Protein AF-A0A7H4N7T9-F1 (afdb_monomer_lite)

Secondary structure (DSSP, 8-state):
---SHHHHHHHHHHHHHHHHHHHHHT--EEEEEEEEETTEEEEEEEESS-HHHHHHHHHHHHHHSTTGGG-----EETTTEE--SGGGTPPPPBPTTT-SBHHHHTT----

pLDDT: mean 85.86, std 14.46, range [38.19, 98.25]

Sequence (111 aa):
MKDSIRYRNMMGVALQACDQMLWKHRWQTLDRQVLWLPTGPEALWCVDHAASEIKAFCTDLEHTHPLGRLWDIDVICPKNGLVGRQSMGENQRRCLLCDEPAHACGAQPPS

Structure (mmCIF, N/CA/C/O backbone):
data_AF-A0A7H4N7T9-F1
#
_entry.id   AF-A0A7H4N7T9-F1
#
loop_
_atom_site.group_PDB
_atom_site.id
_atom_site.type_symbol
_atom_site.label_atom_id
_atom_site.label_alt_id
_atom_site.label_comp_id
_atom_site.label_asym_id
_atom_site.label_entity_id
_atom_site.label_seq_id
_atom_site.pdbx_PDB_ins_code
_atom_site.Cartn_x
_atom_site.Cartn_y
_atom_site.Cartn_z
_atom_site.occupancy
_atom_site.B_iso_or_equiv
_atom_site.auth_seq_id
_atom_site.auth_comp_id
_atom_site.auth_asym_id
_atom_site.auth_atom_id
_atom_site.pdbx_PDB_model_num
ATOM 1 N N . MET A 1 1 ? 7.941 2.807 -20.501 1.00 55.69 1 MET A N 1
ATOM 2 C CA . MET A 1 1 ? 6.800 1.970 -20.068 1.00 55.69 1 MET A CA 1
ATOM 3 C C . MET A 1 1 ? 7.064 1.537 -18.629 1.00 55.69 1 MET A C 1
ATOM 5 O O . MET A 1 1 ? 8.174 1.091 -18.362 1.00 55.69 1 MET A O 1
ATOM 9 N N . LYS A 1 2 ? 6.121 1.750 -17.698 1.00 65.38 2 LYS A N 1
ATOM 10 C CA . LYS A 1 2 ? 6.290 1.443 -16.259 1.00 65.38 2 LYS A CA 1
ATOM 11 C C . LYS A 1 2 ? 5.975 -0.025 -15.912 1.00 65.38 2 LYS A C 1
ATOM 13 O O . LYS A 1 2 ? 5.899 -0.381 -14.746 1.00 65.38 2 LYS A O 1
ATOM 18 N N . ASP A 1 3 ? 5.859 -0.888 -16.917 1.00 71.19 3 ASP A N 1
ATOM 19 C CA . ASP A 1 3 ? 5.761 -2.341 -16.762 1.00 71.19 3 ASP A CA 1
ATOM 20 C C . ASP A 1 3 ? 7.109 -2.997 -17.102 1.00 71.19 3 ASP A C 1
ATOM 22 O O . ASP A 1 3 ? 7.319 -3.538 -18.183 1.00 71.19 3 ASP A O 1
ATOM 26 N N . SER A 1 4 ? 8.083 -2.864 -16.201 1.00 81.56 4 SER A N 1
ATOM 27 C CA . SER A 1 4 ? 9.370 -3.562 -16.307 1.00 81.56 4 SER A CA 1
ATOM 28 C C . SER A 1 4 ? 9.609 -4.419 -15.071 1.00 81.56 4 SER A C 1
ATOM 30 O O . SER A 1 4 ? 9.010 -4.185 -14.019 1.00 81.56 4 SER A O 1
ATOM 32 N N . ILE A 1 5 ? 10.540 -5.375 -15.161 1.00 86.38 5 ILE A N 1
ATOM 33 C CA . ILE A 1 5 ? 10.900 -6.246 -14.032 1.00 86.38 5 ILE A CA 1
ATOM 34 C C . ILE A 1 5 ? 11.285 -5.453 -12.773 1.00 86.38 5 ILE A C 1
ATOM 36 O O . ILE A 1 5 ? 11.013 -5.887 -11.660 1.00 86.38 5 ILE A O 1
ATOM 40 N N . ARG A 1 6 ? 11.842 -4.245 -12.939 1.00 88.81 6 ARG A N 1
ATOM 41 C CA . ARG A 1 6 ? 12.193 -3.355 -11.824 1.00 88.81 6 ARG A CA 1
ATOM 42 C C . ARG A 1 6 ? 10.955 -2.872 -11.066 1.00 88.81 6 ARG A C 1
ATOM 44 O O . ARG A 1 6 ? 10.946 -2.933 -9.842 1.00 88.81 6 ARG A O 1
ATOM 51 N N . TYR A 1 7 ? 9.910 -2.443 -11.778 1.00 88.75 7 TYR A N 1
ATOM 52 C CA . TYR A 1 7 ? 8.647 -2.023 -11.158 1.00 88.75 7 TYR A CA 1
ATOM 53 C C . TYR A 1 7 ? 7.913 -3.205 -10.529 1.00 88.75 7 TYR A C 1
ATOM 55 O O . TYR A 1 7 ? 7.368 -3.071 -9.437 1.00 88.75 7 TYR A O 1
ATOM 63 N N . ARG A 1 8 ? 7.959 -4.382 -11.166 1.00 91.25 8 ARG A N 1
ATOM 64 C CA . ARG A 1 8 ? 7.347 -5.594 -10.608 1.00 91.25 8 ARG A CA 1
ATOM 65 C C . ARG A 1 8 ? 8.021 -6.051 -9.318 1.00 91.25 8 ARG A C 1
ATOM 67 O O . ARG A 1 8 ? 7.328 -6.341 -8.350 1.00 91.25 8 ARG A O 1
ATOM 74 N N . ASN A 1 9 ? 9.352 -6.032 -9.273 1.00 94.00 9 ASN A N 1
ATOM 75 C CA . ASN A 1 9 ? 10.101 -6.350 -8.059 1.00 94.00 9 ASN A CA 1
ATOM 76 C C . ASN A 1 9 ? 9.849 -5.314 -6.956 1.00 94.00 9 ASN A C 1
ATOM 78 O O . ASN A 1 9 ? 9.612 -5.697 -5.815 1.00 94.00 9 ASN A O 1
ATOM 82 N N . MET A 1 10 ? 9.843 -4.017 -7.293 1.00 94.88 10 MET A N 1
ATOM 83 C CA . MET A 1 10 ? 9.508 -2.950 -6.341 1.00 94.88 10 MET A CA 1
ATOM 84 C C . MET A 1 10 ? 8.113 -3.158 -5.738 1.00 94.88 10 MET A C 1
ATOM 86 O O . MET A 1 10 ? 7.972 -3.091 -4.519 1.00 94.88 10 MET A O 1
ATOM 90 N N . MET A 1 11 ? 7.108 -3.451 -6.572 1.00 95.81 11 MET A N 1
ATOM 91 C CA . MET A 1 11 ? 5.760 -3.757 -6.097 1.00 95.81 11 MET A CA 1
ATOM 92 C C . MET A 1 11 ? 5.750 -5.007 -5.218 1.00 95.81 11 MET A C 1
ATOM 94 O O . MET A 1 11 ? 5.151 -4.982 -4.154 1.00 95.81 11 MET A O 1
ATOM 98 N N . GLY A 1 12 ? 6.445 -6.081 -5.604 1.00 97.19 12 GLY A N 1
ATOM 99 C CA . GLY A 1 12 ? 6.529 -7.294 -4.785 1.00 97.19 12 GLY A CA 1
ATOM 100 C C . GLY A 1 12 ? 7.016 -7.018 -3.358 1.00 97.19 12 GLY A C 1
ATOM 101 O O . GLY A 1 12 ? 6.432 -7.528 -2.403 1.00 97.19 12 GLY A O 1
ATOM 102 N N . VAL A 1 13 ? 8.022 -6.150 -3.205 1.00 97.81 13 VAL A N 1
ATOM 103 C CA . VAL A 1 13 ? 8.513 -5.733 -1.882 1.00 97.81 13 VAL A CA 1
ATOM 104 C C . VAL A 1 13 ? 7.484 -4.872 -1.139 1.00 97.81 13 VAL A C 1
ATOM 106 O O . VAL A 1 13 ? 7.290 -5.077 0.056 1.00 97.81 13 VAL A O 1
ATOM 109 N N . ALA A 1 14 ? 6.790 -3.959 -1.828 1.00 97.00 14 ALA A N 1
ATOM 110 C CA . ALA A 1 14 ? 5.729 -3.146 -1.225 1.00 97.00 14 ALA A CA 1
ATOM 111 C C . ALA A 1 14 ? 4.567 -4.011 -0.707 1.00 97.00 14 ALA A C 1
ATOM 113 O O . ALA A 1 14 ? 4.147 -3.857 0.438 1.00 97.00 14 ALA A O 1
ATOM 114 N N . LEU A 1 15 ? 4.099 -4.970 -1.516 1.00 98.06 15 LEU A N 1
ATOM 115 C CA . LEU A 1 15 ? 3.055 -5.924 -1.133 1.00 98.06 15 LEU A CA 1
ATOM 116 C C . LEU A 1 15 ? 3.457 -6.689 0.128 1.00 98.06 15 LEU A C 1
ATOM 118 O O . LEU A 1 15 ? 2.692 -6.733 1.086 1.00 98.06 15 LEU A O 1
ATOM 122 N N . GLN A 1 16 ? 4.673 -7.245 0.148 1.00 98.12 16 GLN A N 1
ATOM 123 C CA . GLN A 1 16 ? 5.173 -7.990 1.299 1.00 98.12 16 GLN A CA 1
ATOM 124 C C . GLN A 1 16 ? 5.236 -7.116 2.558 1.00 98.12 16 GLN A C 1
ATOM 126 O O . GLN A 1 16 ? 4.817 -7.563 3.623 1.00 98.12 16 GLN A O 1
ATOM 131 N N . ALA A 1 17 ? 5.745 -5.888 2.450 1.00 97.75 17 ALA A N 1
ATOM 132 C CA . ALA A 1 17 ? 5.857 -4.979 3.584 1.00 97.75 17 ALA A CA 1
ATOM 133 C C . ALA A 1 17 ? 4.480 -4.593 4.156 1.00 97.75 17 ALA A C 1
ATOM 135 O O . ALA A 1 17 ? 4.275 -4.677 5.369 1.00 97.75 17 ALA A O 1
ATOM 136 N N . CYS A 1 18 ? 3.520 -4.246 3.293 1.00 97.56 18 CYS A N 1
ATOM 137 C CA . CYS A 1 18 ? 2.149 -3.938 3.702 1.00 97.56 18 CYS A CA 1
ATOM 138 C C . CYS A 1 18 ? 1.455 -5.157 4.323 1.00 97.56 18 CYS A C 1
ATOM 140 O O . CYS A 1 18 ? 0.890 -5.053 5.409 1.00 97.56 18 CYS A O 1
ATOM 142 N N . ASP A 1 19 ? 1.539 -6.330 3.690 1.00 97.62 19 ASP A N 1
ATOM 143 C CA . ASP A 1 19 ? 0.903 -7.549 4.201 1.00 97.62 19 ASP A CA 1
ATOM 144 C C . ASP A 1 19 ? 1.500 -7.957 5.569 1.00 97.62 19 ASP A C 1
ATOM 146 O O . ASP A 1 19 ? 0.765 -8.326 6.488 1.00 97.62 19 ASP A O 1
ATOM 150 N N . GLN A 1 20 ? 2.821 -7.822 5.756 1.00 97.06 20 GLN A N 1
ATOM 151 C CA . GLN A 1 20 ? 3.485 -8.069 7.044 1.00 97.06 20 GLN A CA 1
ATOM 152 C C . GLN A 1 20 ? 3.047 -7.086 8.133 1.00 97.06 20 GLN A C 1
ATOM 154 O O . GLN A 1 20 ? 2.827 -7.500 9.273 1.00 97.06 20 GLN A O 1
ATOM 159 N N . MET A 1 21 ? 2.919 -5.801 7.797 1.00 95.94 21 MET A N 1
ATOM 160 C CA . MET A 1 21 ? 2.425 -4.772 8.710 1.00 95.94 21 MET A CA 1
ATOM 161 C C . MET A 1 21 ? 1.006 -5.111 9.182 1.00 95.94 21 MET A C 1
ATOM 163 O O . MET A 1 21 ? 0.773 -5.231 10.385 1.00 95.94 21 MET A O 1
ATOM 167 N N . LEU A 1 22 ? 0.079 -5.351 8.250 1.00 97.25 22 LEU A N 1
ATOM 168 C CA . LEU A 1 22 ? -1.310 -5.697 8.572 1.00 97.25 22 LEU A CA 1
ATOM 169 C C . LEU A 1 22 ? -1.387 -6.947 9.461 1.00 97.25 22 LEU A C 1
ATOM 171 O O . LEU A 1 22 ? -2.090 -6.956 10.475 1.00 97.25 22 LEU A O 1
ATOM 175 N N . TRP A 1 23 ? -0.603 -7.978 9.133 1.00 96.69 23 TRP A N 1
ATOM 176 C CA . TRP A 1 23 ? -0.548 -9.217 9.905 1.00 96.69 23 TRP A CA 1
ATOM 177 C C . TRP A 1 23 ? 0.005 -9.015 11.323 1.00 96.69 23 TRP A C 1
ATOM 179 O O . TRP A 1 23 ? -0.604 -9.473 12.293 1.00 96.69 23 TRP A O 1
ATOM 189 N N . LYS A 1 24 ? 1.126 -8.295 11.472 1.00 96.88 24 LYS A N 1
ATOM 190 C CA . LYS A 1 24 ? 1.777 -8.037 12.769 1.00 96.88 24 LYS A CA 1
ATOM 191 C C . LYS A 1 24 ? 0.852 -7.292 13.733 1.00 96.88 24 LYS A C 1
ATOM 193 O O . LYS A 1 24 ? 0.849 -7.589 14.927 1.00 96.88 24 LYS A O 1
ATOM 198 N N . HIS A 1 25 ? 0.060 -6.359 13.210 1.00 95.50 25 HIS A N 1
ATOM 199 C CA . HIS A 1 25 ? -0.900 -5.572 13.984 1.00 95.50 25 HIS A CA 1
ATOM 200 C C . HIS A 1 25 ? -2.263 -6.253 14.158 1.00 95.50 25 HIS A C 1
ATOM 202 O O . HIS A 1 25 ? -3.103 -5.757 14.906 1.00 95.50 25 HIS A O 1
ATOM 208 N N . ARG A 1 26 ? -2.469 -7.420 13.528 1.00 96.44 26 ARG A N 1
ATOM 209 C CA . ARG A 1 26 ? -3.741 -8.161 13.514 1.00 96.44 26 ARG A CA 1
ATOM 210 C C . ARG A 1 26 ? -4.909 -7.323 12.993 1.00 96.44 26 ARG A C 1
ATOM 212 O O . ARG A 1 26 ? -6.036 -7.462 13.463 1.00 96.44 26 ARG A O 1
ATOM 219 N N . TRP A 1 27 ? -4.644 -6.455 12.023 1.00 96.94 27 TRP A N 1
ATOM 220 C CA . TRP A 1 27 ? -5.687 -5.664 11.386 1.00 96.94 27 TRP A CA 1
ATOM 221 C C . TRP A 1 27 ? -6.395 -6.493 10.323 1.00 96.94 27 TRP A C 1
ATOM 223 O O . TRP A 1 27 ? -5.765 -7.086 9.444 1.00 96.94 27 TRP A O 1
ATOM 233 N N . GLN A 1 28 ? -7.721 -6.549 10.412 1.00 95.94 28 GLN A N 1
ATOM 234 C CA . GLN A 1 28 ? -8.522 -7.345 9.499 1.00 95.94 28 GLN A CA 1
ATOM 235 C C . GLN A 1 28 ? -8.533 -6.704 8.110 1.00 95.94 28 GLN A C 1
ATOM 237 O O . GLN A 1 28 ? -9.027 -5.594 7.924 1.00 95.94 28 GLN A O 1
ATOM 242 N N . THR A 1 29 ? -8.020 -7.435 7.122 1.00 97.69 29 THR A N 1
ATOM 243 C CA . THR A 1 29 ? -8.172 -7.081 5.708 1.00 9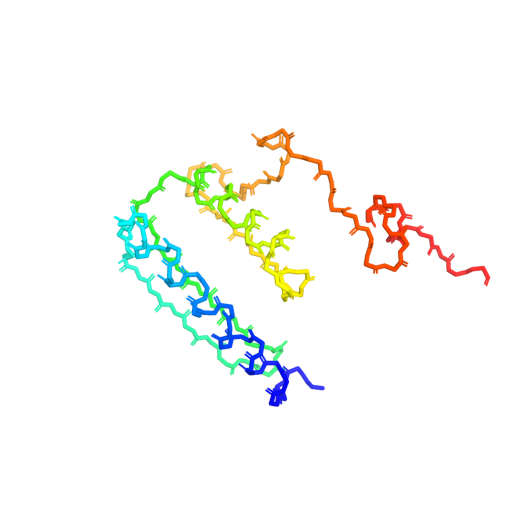7.69 29 THR A CA 1
ATOM 244 C C . THR A 1 29 ? -9.504 -7.637 5.214 1.00 97.69 29 THR A C 1
ATOM 246 O O . THR A 1 29 ? -9.700 -8.851 5.205 1.00 97.69 29 THR A O 1
ATOM 249 N N . LEU A 1 30 ? -10.425 -6.748 4.851 1.00 97.75 30 LEU A N 1
ATOM 250 C CA . LEU A 1 30 ? -11.742 -7.077 4.306 1.00 97.75 30 LEU A CA 1
ATOM 251 C C . LEU A 1 30 ? -11.670 -7.438 2.819 1.00 97.75 30 LEU A C 1
ATOM 253 O O . LEU A 1 30 ? -12.377 -8.335 2.374 1.00 97.75 30 LEU A O 1
ATOM 257 N N . ASP A 1 31 ? -10.814 -6.745 2.067 1.00 98.19 31 ASP A N 1
ATOM 258 C CA . ASP A 1 31 ? -10.561 -7.007 0.649 1.00 98.19 31 ASP A CA 1
ATOM 259 C C . ASP A 1 31 ? -9.136 -6.583 0.269 1.00 98.19 31 ASP A C 1
ATOM 261 O O . ASP A 1 31 ? -8.538 -5.715 0.916 1.00 98.19 31 ASP A O 1
ATOM 265 N N . ARG A 1 32 ? -8.592 -7.190 -0.788 1.00 97.88 32 ARG A N 1
ATOM 266 C CA . ARG A 1 32 ? -7.271 -6.868 -1.329 1.00 97.88 32 ARG A CA 1
ATOM 267 C C . ARG A 1 32 ? -7.232 -7.100 -2.831 1.00 97.88 32 ARG A C 1
ATOM 269 O O . ARG A 1 32 ? -7.519 -8.196 -3.308 1.00 97.88 32 ARG A O 1
ATOM 276 N N . GLN A 1 33 ? -6.757 -6.102 -3.566 1.00 98.25 33 GLN A N 1
ATOM 277 C CA . GLN A 1 33 ? -6.611 -6.160 -5.018 1.00 98.25 33 GLN A CA 1
ATOM 278 C C . GLN A 1 33 ? -5.195 -5.767 -5.432 1.00 98.25 33 GLN A C 1
ATOM 280 O O . GLN A 1 33 ? -4.599 -4.859 -4.860 1.00 98.25 33 GLN A O 1
ATOM 285 N N . VAL A 1 34 ? -4.654 -6.459 -6.436 1.00 97.56 34 VAL A N 1
ATOM 286 C CA . VAL A 1 34 ? -3.351 -6.151 -7.041 1.00 97.56 34 VAL A CA 1
ATOM 287 C C . VAL A 1 34 ? -3.534 -6.082 -8.545 1.00 97.56 34 VAL A C 1
ATOM 289 O O . VAL A 1 34 ? -3.999 -7.038 -9.167 1.00 97.56 34 VAL A O 1
ATOM 292 N N . LEU A 1 35 ? -3.160 -4.949 -9.121 1.00 95.00 35 LEU A N 1
ATOM 293 C CA . LEU A 1 35 ? -3.370 -4.613 -10.517 1.00 95.00 35 LEU A CA 1
ATOM 294 C C . LEU A 1 35 ? -2.012 -4.423 -11.192 1.00 95.00 35 LEU A C 1
ATOM 296 O O . LEU A 1 35 ? -1.200 -3.599 -10.783 1.00 95.00 35 LEU A O 1
ATOM 300 N N . TRP A 1 36 ? -1.758 -5.187 -12.251 1.00 93.44 36 TRP A N 1
ATOM 301 C CA . TRP A 1 36 ? -0.529 -5.092 -13.041 1.00 93.44 36 TRP A CA 1
ATOM 302 C C . TRP A 1 36 ? -0.808 -4.297 -14.316 1.00 93.44 36 TRP A C 1
ATOM 304 O O . TRP A 1 36 ? -1.064 -4.876 -15.371 1.00 93.44 36 TRP A O 1
ATOM 314 N N . LEU A 1 37 ? -0.827 -2.966 -14.205 1.00 91.00 37 LEU A N 1
ATOM 315 C CA . LEU A 1 37 ? -1.237 -2.083 -15.298 1.00 91.00 37 LEU A CA 1
ATOM 316 C C . LEU A 1 37 ? -0.035 -1.615 -16.144 1.00 91.00 37 LEU A C 1
ATOM 318 O O . LEU A 1 37 ? 1.079 -1.482 -15.629 1.00 91.00 37 LEU A O 1
ATOM 322 N N . PRO A 1 38 ? -0.234 -1.274 -17.434 1.00 86.19 38 PRO A N 1
ATOM 323 C CA . PRO A 1 38 ? 0.822 -0.693 -18.279 1.00 86.19 38 PRO A CA 1
ATOM 324 C C . PRO A 1 38 ? 1.384 0.640 -17.750 1.00 86.19 38 PRO A C 1
ATOM 326 O O . PRO A 1 38 ? 2.525 1.017 -18.045 1.00 86.19 38 PRO A O 1
ATOM 329 N N . THR A 1 39 ? 0.576 1.358 -16.965 1.00 88.38 39 THR A N 1
ATOM 330 C CA . THR A 1 39 ? 0.930 2.599 -16.261 1.00 88.38 39 THR A CA 1
ATOM 331 C C . THR A 1 39 ? 1.783 2.364 -15.015 1.00 88.38 39 THR A C 1
ATOM 333 O O . THR A 1 39 ? 2.323 3.322 -14.461 1.00 88.38 39 THR A O 1
ATOM 336 N N . GLY A 1 40 ? 1.982 1.105 -14.632 1.00 89.31 40 GLY A N 1
ATOM 337 C CA . GLY A 1 40 ? 2.675 0.685 -13.426 1.00 89.31 40 GLY A CA 1
ATOM 338 C C . GLY A 1 40 ? 1.783 -0.214 -12.569 1.00 89.31 40 GLY A C 1
ATOM 339 O O . GLY A 1 40 ? 0.567 -0.231 -12.740 1.00 89.31 40 GLY A O 1
ATOM 340 N N . PRO A 1 41 ? 2.378 -1.001 -11.667 1.00 93.25 41 PRO A N 1
ATOM 341 C CA . PRO A 1 41 ? 1.611 -1.823 -10.750 1.00 93.25 41 PRO A CA 1
ATOM 342 C C . PRO A 1 41 ? 0.933 -0.976 -9.668 1.00 93.25 41 PRO A C 1
ATOM 344 O O . PRO A 1 41 ? 1.527 -0.025 -9.162 1.00 93.25 41 PRO A O 1
ATOM 347 N N . GLU A 1 42 ? -0.269 -1.379 -9.266 1.00 95.00 42 GLU A N 1
ATOM 348 C CA . GLU A 1 42 ? -1.069 -0.751 -8.209 1.00 95.00 42 GLU A CA 1
ATOM 349 C C . GLU A 1 42 ? -1.631 -1.821 -7.261 1.00 95.00 42 GLU A C 1
ATOM 351 O O . GLU A 1 42 ? -1.824 -2.976 -7.650 1.00 95.00 42 GLU A O 1
ATOM 356 N N . ALA A 1 43 ? -1.880 -1.457 -6.004 1.00 97.00 43 ALA A N 1
ATOM 357 C CA . ALA A 1 43 ? -2.467 -2.353 -5.015 1.00 97.00 43 ALA A CA 1
ATOM 358 C C . ALA A 1 43 ? -3.402 -1.590 -4.076 1.00 97.00 43 ALA A C 1
ATOM 360 O O . ALA A 1 43 ? -3.132 -0.445 -3.718 1.00 97.00 43 ALA A O 1
ATOM 361 N N . LEU A 1 44 ? -4.498 -2.238 -3.684 1.00 97.50 44 LEU A N 1
ATOM 362 C CA . LEU A 1 44 ? -5.509 -1.689 -2.790 1.00 97.50 44 LEU A CA 1
ATOM 363 C C . LEU A 1 44 ? -5.796 -2.682 -1.666 1.00 97.50 44 LEU A C 1
ATOM 365 O O . LEU A 1 44 ? -5.944 -3.879 -1.913 1.00 97.50 44 LEU A O 1
ATOM 369 N N . TRP A 1 45 ? -5.935 -2.164 -0.447 1.00 98.12 45 TRP A N 1
ATOM 370 C CA . TRP A 1 45 ? -6.396 -2.911 0.719 1.00 98.12 45 TRP A CA 1
ATOM 371 C C . TRP A 1 45 ? -7.600 -2.199 1.329 1.00 98.12 45 TRP A C 1
ATOM 373 O O . TRP A 1 45 ? -7.559 -0.994 1.576 1.00 98.12 45 TRP A O 1
ATOM 383 N N . CYS A 1 46 ? -8.658 -2.954 1.611 1.00 98.06 46 CYS A N 1
ATOM 384 C CA . CYS A 1 46 ? -9.746 -2.523 2.476 1.00 98.06 46 CYS A CA 1
ATOM 385 C C . CYS A 1 46 ? -9.499 -3.119 3.862 1.00 98.06 46 CYS A C 1
ATOM 387 O O . CYS A 1 46 ? -9.430 -4.339 4.002 1.00 98.06 46 CYS A O 1
ATOM 389 N N . VAL A 1 47 ? -9.323 -2.274 4.876 1.00 97.88 47 VAL A N 1
ATOM 390 C CA . VAL A 1 47 ? -8.914 -2.697 6.221 1.00 97.88 47 VAL A CA 1
ATOM 391 C C . VAL A 1 47 ? -9.916 -2.164 7.237 1.00 97.88 47 VAL A C 1
ATOM 393 O O . VAL A 1 47 ? -10.203 -0.967 7.245 1.00 97.88 47 VAL A O 1
ATOM 396 N N . ASP A 1 48 ? -10.430 -3.040 8.100 1.00 95.56 48 ASP A N 1
ATOM 397 C CA . ASP A 1 48 ? -11.340 -2.662 9.186 1.00 95.56 48 ASP A CA 1
ATOM 398 C C . ASP A 1 48 ? -10.550 -2.131 10.387 1.00 95.56 48 ASP A C 1
ATOM 400 O O . ASP A 1 48 ? -10.342 -2.812 11.395 1.00 95.56 48 ASP A O 1
ATOM 404 N N . HIS A 1 49 ? -9.995 -0.928 10.232 1.00 95.88 49 HIS A N 1
ATOM 405 C CA . HIS A 1 49 ? -9.222 -0.285 11.284 1.00 95.88 49 HIS A CA 1
ATOM 406 C C . HIS A 1 49 ? -9.214 1.246 11.179 1.00 95.88 49 HIS A C 1
ATOM 408 O O . HIS A 1 49 ? -9.621 1.831 10.172 1.00 95.88 49 HIS A O 1
ATOM 414 N N . ALA A 1 50 ? -8.760 1.920 12.240 1.00 94.50 50 ALA A N 1
ATOM 415 C CA . ALA A 1 50 ? -8.701 3.374 12.287 1.00 94.50 50 ALA A CA 1
ATOM 416 C C . ALA A 1 50 ? -7.750 3.921 11.210 1.00 94.50 50 ALA A C 1
ATOM 418 O O . ALA A 1 50 ? -6.549 3.652 11.218 1.00 94.50 50 ALA A O 1
ATOM 419 N N . ALA A 1 51 ? -8.283 4.740 10.300 1.00 94.00 51 ALA A N 1
ATOM 420 C CA . ALA A 1 51 ? -7.526 5.271 9.167 1.00 94.00 51 ALA A CA 1
ATOM 421 C C . ALA A 1 51 ? -6.297 6.103 9.589 1.00 94.00 51 ALA A C 1
ATOM 423 O O . ALA A 1 51 ? -5.288 6.098 8.892 1.00 94.00 51 ALA A O 1
ATOM 424 N N . SER A 1 52 ? -6.356 6.782 10.740 1.00 92.00 52 SER A N 1
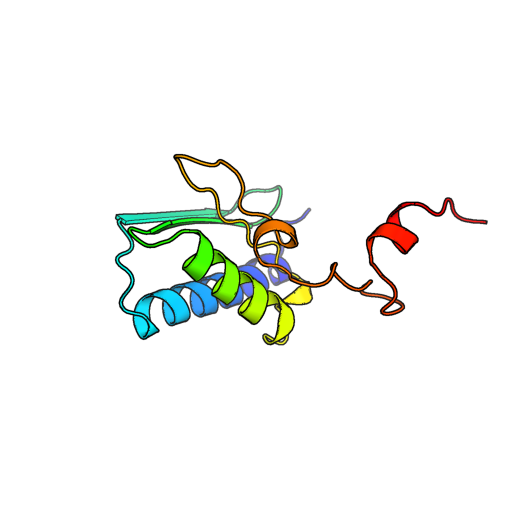ATOM 425 C CA . SER A 1 52 ? -5.217 7.511 11.315 1.00 92.00 52 SER A CA 1
ATOM 426 C C . SER A 1 52 ? -4.079 6.582 11.738 1.00 92.00 52 SER A C 1
ATOM 428 O O . SER A 1 52 ? -2.919 6.896 11.490 1.00 92.00 52 SER A O 1
ATOM 430 N N . GLU A 1 53 ? -4.396 5.430 12.336 1.00 93.81 53 GLU A N 1
ATOM 431 C CA . GLU A 1 53 ? -3.386 4.439 12.718 1.00 93.81 53 GLU A CA 1
ATOM 432 C C . GLU A 1 53 ? -2.771 3.807 11.474 1.00 93.81 53 GLU A C 1
ATOM 434 O O . GLU A 1 53 ? -1.552 3.813 11.337 1.00 93.81 53 GLU A O 1
ATOM 439 N N . ILE A 1 54 ? -3.592 3.375 10.509 1.00 95.62 54 ILE A N 1
ATOM 440 C CA . ILE A 1 54 ? -3.086 2.855 9.230 1.00 95.62 54 ILE A CA 1
ATOM 441 C C . ILE A 1 54 ? -2.154 3.881 8.574 1.00 95.62 54 ILE A C 1
ATOM 443 O O . ILE A 1 54 ? -1.046 3.528 8.174 1.00 95.62 54 ILE A O 1
ATOM 447 N N . LYS A 1 55 ? -2.554 5.160 8.512 1.00 94.38 55 LYS A N 1
ATOM 448 C CA . LYS A 1 55 ? -1.732 6.201 7.886 1.00 94.38 55 LYS A CA 1
ATOM 449 C C . LYS A 1 55 ? -0.401 6.401 8.604 1.00 94.38 55 LYS A C 1
ATOM 451 O O . LYS A 1 55 ? 0.605 6.517 7.914 1.00 94.38 55 LYS A O 1
ATOM 456 N N . ALA A 1 56 ? -0.377 6.398 9.938 1.00 92.50 56 ALA A N 1
ATOM 457 C CA . ALA A 1 56 ? 0.866 6.518 10.701 1.00 92.50 56 ALA A CA 1
ATOM 458 C C . ALA A 1 56 ? 1.864 5.406 10.338 1.00 92.50 56 ALA A C 1
ATOM 460 O O . ALA A 1 56 ? 3.034 5.681 10.084 1.00 92.50 56 ALA A O 1
ATOM 461 N N . PHE A 1 57 ? 1.396 4.158 10.233 1.00 94.06 57 PHE A N 1
ATOM 462 C CA . PHE A 1 57 ? 2.257 3.041 9.841 1.00 94.06 57 PHE A CA 1
ATOM 463 C C . PHE A 1 57 ? 2.677 3.094 8.370 1.00 94.06 57 PHE A C 1
ATOM 465 O O . PHE A 1 57 ? 3.824 2.785 8.056 1.00 94.06 57 PHE A O 1
ATOM 472 N N . CYS A 1 58 ? 1.795 3.526 7.465 1.00 94.88 58 CYS A N 1
ATOM 473 C CA . CYS A 1 58 ? 2.172 3.760 6.072 1.00 94.88 58 CYS A CA 1
ATOM 474 C C . CYS A 1 58 ? 3.256 4.843 5.961 1.00 94.88 58 CYS A C 1
ATOM 476 O O . CYS A 1 58 ? 4.237 4.639 5.249 1.00 94.88 58 CYS A O 1
ATOM 478 N N . THR A 1 59 ? 3.125 5.957 6.694 1.00 92.81 59 THR A N 1
ATOM 479 C CA . THR A 1 59 ? 4.158 7.000 6.730 1.00 92.81 59 THR A CA 1
ATOM 480 C C . THR A 1 59 ? 5.474 6.451 7.290 1.00 92.81 59 THR A C 1
ATOM 482 O O . THR A 1 59 ? 6.529 6.688 6.700 1.00 92.81 59 THR A O 1
ATOM 485 N N . ASP A 1 60 ? 5.439 5.702 8.396 1.00 92.75 60 ASP A N 1
ATOM 486 C CA . ASP A 1 60 ? 6.640 5.085 8.974 1.00 92.75 60 ASP A CA 1
ATOM 487 C C . ASP A 1 60 ? 7.327 4.147 7.973 1.00 92.75 60 ASP A C 1
ATOM 489 O O . ASP A 1 60 ? 8.544 4.207 7.789 1.00 92.75 60 ASP A O 1
ATOM 493 N N . LEU A 1 61 ? 6.550 3.346 7.242 1.00 93.69 61 LEU A N 1
ATOM 494 C CA . LEU A 1 61 ? 7.068 2.446 6.221 1.00 93.69 61 LEU A CA 1
ATOM 495 C C . LEU A 1 61 ? 7.746 3.205 5.065 1.00 93.69 61 LEU A C 1
ATOM 497 O O . LEU A 1 61 ? 8.831 2.816 4.629 1.00 93.69 61 LEU A O 1
ATOM 501 N N . GLU A 1 62 ? 7.155 4.308 4.597 1.00 94.06 62 GLU A N 1
ATOM 502 C CA . GLU A 1 62 ? 7.753 5.181 3.573 1.00 94.06 62 GLU A CA 1
ATOM 503 C C . GLU A 1 62 ? 9.086 5.802 4.026 1.00 94.06 62 GLU A C 1
ATOM 505 O O . GLU A 1 62 ? 9.991 6.004 3.210 1.00 94.06 62 GLU A O 1
ATOM 510 N N . HIS A 1 63 ? 9.225 6.112 5.319 1.00 90.69 63 HIS A N 1
ATOM 511 C CA . HIS A 1 63 ? 10.439 6.727 5.869 1.00 90.69 63 HIS A CA 1
ATOM 512 C C . HIS A 1 63 ? 11.536 5.721 6.210 1.00 90.69 63 HIS A C 1
ATOM 514 O O . HIS A 1 63 ? 12.714 6.022 6.013 1.00 90.69 63 HIS A O 1
ATOM 520 N N . THR A 1 64 ? 11.174 4.555 6.744 1.00 92.50 64 THR A N 1
ATOM 521 C CA . THR A 1 64 ? 12.133 3.609 7.334 1.00 92.50 64 THR A CA 1
ATOM 522 C C . THR A 1 64 ? 12.557 2.504 6.376 1.00 92.50 64 THR A C 1
ATOM 524 O O . THR A 1 64 ? 13.690 2.021 6.458 1.00 92.50 64 THR A O 1
ATOM 527 N N . HIS A 1 65 ? 11.690 2.097 5.445 1.00 95.38 65 HIS A N 1
ATOM 528 C CA . HIS A 1 65 ? 12.017 1.019 4.525 1.00 95.38 65 HIS A CA 1
ATOM 529 C C . HIS A 1 65 ? 13.048 1.490 3.477 1.00 95.38 65 HIS A C 1
ATOM 531 O O . HIS A 1 65 ? 12.895 2.579 2.920 1.00 95.38 65 HIS A O 1
ATOM 537 N N . PRO A 1 66 ? 14.060 0.677 3.101 1.00 94.81 66 PRO A N 1
ATOM 538 C CA . PRO A 1 66 ? 15.069 1.070 2.105 1.00 94.81 66 PRO A CA 1
ATOM 539 C C . PRO A 1 66 ? 14.498 1.507 0.746 1.00 94.81 66 PRO A C 1
ATOM 541 O O . PRO A 1 66 ? 15.096 2.321 0.046 1.00 94.81 66 PRO A O 1
ATOM 544 N N . LEU A 1 67 ? 13.333 0.967 0.377 1.00 94.81 67 LEU A N 1
ATOM 545 C CA . LEU A 1 67 ? 12.577 1.340 -0.827 1.00 94.81 67 LEU A CA 1
ATOM 546 C C . LEU A 1 67 ? 11.396 2.281 -0.546 1.00 94.81 67 LEU A C 1
ATOM 548 O O . LEU A 1 67 ? 10.707 2.656 -1.488 1.00 94.81 67 LEU A O 1
ATOM 552 N N . GLY A 1 68 ? 11.161 2.668 0.710 1.00 92.56 68 GLY A N 1
ATOM 553 C CA . GLY A 1 68 ? 9.981 3.427 1.138 1.00 92.56 68 GLY A CA 1
ATOM 554 C C . GLY A 1 68 ? 9.808 4.748 0.394 1.00 92.56 68 GLY A C 1
ATOM 555 O O . GLY A 1 68 ? 8.705 5.102 -0.002 1.00 92.56 68 GLY A O 1
ATOM 556 N N . ARG A 1 69 ? 10.920 5.411 0.059 1.00 89.69 69 ARG A N 1
ATOM 557 C CA . ARG A 1 69 ? 10.931 6.647 -0.739 1.00 89.69 69 ARG A CA 1
ATOM 558 C C . ARG A 1 69 ? 10.458 6.490 -2.192 1.00 89.69 69 ARG A C 1
ATOM 560 O O . ARG A 1 69 ? 10.282 7.497 -2.873 1.00 89.69 69 ARG A O 1
ATOM 567 N N . LEU A 1 70 ? 10.314 5.260 -2.687 1.00 90.75 70 LEU A N 1
ATOM 568 C CA . LEU A 1 70 ? 9.784 4.955 -4.023 1.00 90.75 70 LEU A CA 1
ATOM 569 C C . LEU A 1 70 ? 8.283 4.653 -4.001 1.00 90.75 70 LEU A C 1
ATOM 571 O O . LEU A 1 70 ? 7.688 4.479 -5.064 1.00 90.75 70 LEU A O 1
ATOM 575 N N . TRP A 1 71 ? 7.694 4.548 -2.814 1.00 92.38 71 TRP A N 1
ATOM 576 C CA . TRP A 1 71 ? 6.287 4.245 -2.620 1.00 92.38 71 TRP A CA 1
ATOM 577 C C . TRP A 1 71 ? 5.510 5.527 -2.322 1.00 92.38 71 TRP A C 1
ATOM 579 O O . TRP A 1 71 ? 6.045 6.474 -1.748 1.00 92.38 71 TRP A O 1
ATOM 589 N N . ASP A 1 72 ? 4.253 5.542 -2.751 1.00 90.19 72 ASP A N 1
ATOM 590 C CA . ASP A 1 72 ? 3.274 6.581 -2.436 1.00 90.19 72 ASP A CA 1
ATOM 591 C C . ASP A 1 72 ? 2.045 5.844 -1.895 1.00 90.19 72 ASP A C 1
ATOM 593 O O . ASP A 1 72 ? 1.289 5.235 -2.654 1.00 90.19 72 ASP A O 1
ATOM 597 N N . ILE A 1 73 ? 1.943 5.757 -0.567 1.00 94.62 73 ILE A N 1
ATOM 598 C CA . ILE A 1 73 ? 0.930 4.970 0.138 1.00 94.62 73 ILE A CA 1
ATOM 599 C C . ILE A 1 73 ? -0.094 5.920 0.756 1.00 94.62 73 ILE A C 1
ATOM 601 O O . ILE A 1 73 ? 0.121 6.556 1.799 1.00 94.62 73 ILE A O 1
ATOM 605 N N . ASP A 1 74 ? -1.259 5.975 0.125 1.00 93.81 74 ASP A N 1
ATOM 606 C CA . ASP A 1 74 ? -2.380 6.784 0.574 1.00 93.81 74 ASP A CA 1
ATOM 607 C C . ASP A 1 74 ? -3.428 5.972 1.329 1.00 93.81 74 ASP A C 1
ATOM 609 O O . ASP A 1 74 ? -3.718 4.820 1.014 1.00 93.81 74 ASP A O 1
ATOM 613 N N . VAL A 1 75 ? -4.018 6.608 2.343 1.00 95.31 75 VAL A N 1
ATOM 614 C CA . VAL A 1 75 ? -5.096 6.034 3.149 1.00 95.31 75 VAL A CA 1
ATOM 615 C C . VAL A 1 75 ? -6.324 6.911 2.986 1.00 95.31 75 VAL A C 1
ATOM 617 O O . VAL A 1 75 ? -6.267 8.121 3.207 1.00 95.31 75 VAL A O 1
ATOM 620 N N . ILE A 1 76 ? -7.443 6.298 2.610 1.00 94.88 76 ILE A N 1
ATOM 621 C CA . ILE A 1 76 ? -8.722 6.980 2.417 1.00 94.88 76 ILE A CA 1
ATOM 622 C C . ILE A 1 76 ? -9.691 6.483 3.488 1.00 94.88 76 ILE A C 1
ATOM 624 O O . ILE A 1 76 ? -9.976 5.293 3.591 1.00 94.88 76 ILE A O 1
ATOM 628 N N . CYS A 1 77 ? -10.212 7.406 4.291 1.00 93.25 77 CYS A N 1
ATOM 629 C CA . CYS A 1 77 ? -11.278 7.142 5.242 1.00 93.25 77 CYS A CA 1
ATOM 630 C C . CYS A 1 77 ? -12.639 7.378 4.566 1.00 93.25 77 CYS A C 1
ATOM 632 O O . CYS A 1 77 ? -12.872 8.483 4.076 1.00 93.25 77 CYS A O 1
ATOM 634 N N . PRO A 1 78 ? -13.596 6.433 4.612 1.00 89.50 78 PRO A N 1
ATOM 635 C CA . PRO A 1 78 ? -14.923 6.636 4.021 1.00 89.50 78 PRO A CA 1
ATOM 636 C C . PRO A 1 78 ? -15.685 7.853 4.569 1.00 89.50 78 PRO A C 1
ATOM 638 O O . PRO A 1 78 ? -16.527 8.412 3.876 1.00 89.50 78 PRO A O 1
ATOM 641 N N . LYS A 1 79 ? -15.399 8.267 5.813 1.00 87.69 79 LYS A N 1
ATOM 642 C CA . LYS A 1 79 ? -16.051 9.417 6.463 1.00 87.69 79 LYS A CA 1
ATOM 643 C C . LYS A 1 79 ? -15.364 10.748 6.157 1.00 87.69 79 LYS A C 1
ATOM 645 O O . LYS A 1 79 ? -16.041 11.751 5.979 1.00 87.69 79 LYS A O 1
ATOM 650 N N . ASN A 1 80 ? -14.031 10.746 6.116 1.00 84.50 80 ASN A N 1
ATOM 651 C CA . ASN A 1 80 ? -13.221 11.969 6.132 1.00 84.50 80 ASN A CA 1
ATOM 652 C C . ASN A 1 80 ? -12.416 12.184 4.838 1.00 84.50 80 ASN A C 1
ATOM 654 O O . ASN A 1 80 ? -11.710 13.180 4.718 1.00 84.50 80 ASN A O 1
ATOM 658 N N . GLY A 1 81 ? -12.505 11.263 3.875 1.00 90.75 81 GLY A N 1
ATOM 659 C CA . GLY A 1 81 ? -11.732 11.304 2.638 1.00 90.75 81 GLY A CA 1
ATOM 660 C C . GLY A 1 81 ? -10.259 10.948 2.848 1.00 90.75 81 GLY A C 1
ATOM 661 O O . GLY A 1 81 ? -9.914 10.126 3.699 1.00 90.75 81 GLY A O 1
ATOM 662 N N . LEU A 1 82 ? -9.389 11.541 2.030 1.00 90.56 82 LEU A N 1
ATOM 663 C CA . LEU A 1 82 ? -7.948 11.291 2.048 1.00 90.56 82 LEU A CA 1
ATOM 664 C C . LEU A 1 82 ? -7.319 11.730 3.382 1.00 90.56 82 LEU A C 1
ATOM 666 O O . LEU A 1 82 ? -7.463 12.879 3.797 1.00 90.56 82 LEU A O 1
ATOM 670 N N . VAL A 1 83 ? -6.578 10.829 4.030 1.00 87.69 83 VAL A N 1
ATOM 671 C CA . VAL A 1 83 ? -5.871 11.103 5.288 1.00 87.69 83 VAL A CA 1
ATOM 672 C C . VAL A 1 83 ? -4.469 11.630 4.977 1.00 87.69 83 VAL A C 1
ATOM 674 O O . VAL A 1 83 ? -3.578 10.890 4.555 1.00 87.69 83 VAL A O 1
ATOM 677 N N . GLY A 1 84 ? -4.279 12.936 5.167 1.00 77.00 84 GLY A N 1
ATOM 678 C CA . GLY A 1 84 ? -3.025 13.629 4.871 1.00 77.00 84 GLY A CA 1
ATOM 679 C C . GLY A 1 84 ? -1.999 13.590 6.010 1.00 77.00 84 GLY A C 1
ATOM 680 O O . GLY A 1 84 ? -2.313 13.313 7.166 1.00 77.00 84 GLY A O 1
ATOM 681 N N . ARG A 1 85 ? -0.751 13.961 5.697 1.00 66.88 85 ARG A N 1
ATOM 682 C CA . ARG A 1 85 ? 0.336 14.117 6.692 1.00 66.88 85 ARG A CA 1
ATOM 683 C C . ARG A 1 85 ? 0.060 15.236 7.707 1.00 66.88 85 ARG A C 1
ATOM 685 O O . ARG A 1 85 ? 0.369 15.106 8.886 1.00 66.88 85 ARG A O 1
ATOM 692 N N . GLN A 1 86 ? -0.582 16.321 7.265 1.00 58.00 86 GLN A N 1
ATOM 693 C CA . GLN A 1 86 ? -0.892 17.483 8.112 1.00 58.00 86 GLN A CA 1
ATOM 694 C C . GLN A 1 86 ? -1.914 17.163 9.210 1.00 58.00 86 GLN A C 1
ATOM 696 O O . GLN A 1 86 ? -1.791 17.677 10.317 1.00 58.00 86 GLN A O 1
ATOM 701 N N . SER A 1 87 ? -2.876 16.272 8.941 1.00 58.44 87 SER A N 1
ATOM 702 C CA . SER A 1 87 ? -3.843 15.818 9.951 1.00 58.44 87 SER A CA 1
ATOM 703 C C . SER A 1 87 ? -3.214 14.981 11.072 1.00 58.44 87 SER A C 1
ATOM 705 O O . SER A 1 87 ? -3.870 14.756 12.082 1.00 58.44 87 SER A O 1
ATOM 707 N N . MET A 1 88 ? -1.957 14.552 10.910 1.00 56.56 88 MET A N 1
ATOM 708 C CA . MET A 1 88 ? -1.207 13.740 11.876 1.00 56.56 88 MET A CA 1
ATOM 709 C C . MET A 1 88 ? -0.051 14.510 12.544 1.00 56.56 88 MET A C 1
ATOM 711 O O . MET A 1 88 ? 0.687 13.935 13.336 1.00 56.56 88 MET A O 1
ATOM 715 N N . GLY A 1 89 ? 0.129 15.804 12.237 1.00 56.66 89 GLY A N 1
ATOM 716 C CA . GLY A 1 89 ? 1.240 16.610 12.765 1.00 56.66 89 GLY A CA 1
ATOM 717 C C . GLY A 1 89 ? 2.619 16.261 12.184 1.00 56.66 89 GLY A C 1
ATOM 718 O O . GLY A 1 89 ? 3.637 16.648 12.754 1.00 56.66 89 GLY A O 1
ATOM 719 N N . GLU A 1 90 ? 2.675 15.531 11.066 1.00 58.12 90 GLU A N 1
ATOM 720 C CA . GLU A 1 90 ? 3.930 15.060 10.472 1.00 58.12 90 GLU A CA 1
ATOM 721 C C . GLU A 1 90 ? 4.571 16.100 9.537 1.00 58.12 90 GLU A C 1
ATOM 723 O O . GLU A 1 90 ? 3.890 16.805 8.784 1.00 58.12 90 GLU A O 1
ATOM 728 N N . ASN A 1 91 ? 5.910 16.156 9.537 1.00 59.25 91 ASN A N 1
ATOM 729 C CA . ASN A 1 91 ? 6.679 17.039 8.657 1.00 59.25 91 ASN A CA 1
ATOM 730 C C . ASN A 1 91 ? 6.485 16.692 7.168 1.00 59.25 91 ASN A C 1
ATOM 732 O O . ASN A 1 91 ? 6.297 15.534 6.776 1.00 59.25 91 ASN A O 1
ATOM 736 N N . GLN A 1 92 ? 6.573 17.721 6.320 1.00 67.38 92 GLN A N 1
ATOM 737 C CA . GLN A 1 92 ? 6.506 17.574 4.865 1.00 67.38 92 GLN A CA 1
ATOM 738 C C . GLN A 1 92 ? 7.585 16.607 4.345 1.00 67.38 92 GLN A C 1
ATOM 740 O O . GLN A 1 92 ? 8.666 16.487 4.926 1.00 67.38 92 GLN A O 1
ATOM 745 N N . ARG A 1 93 ? 7.295 15.920 3.227 1.00 70.31 93 ARG A N 1
ATOM 746 C CA . ARG A 1 93 ? 8.276 15.062 2.539 1.00 70.31 93 ARG A CA 1
ATOM 747 C C . ARG A 1 93 ? 9.535 15.873 2.219 1.00 70.31 93 ARG A C 1
ATOM 749 O O . ARG A 1 93 ? 9.416 17.006 1.757 1.00 70.31 93 ARG A O 1
ATOM 756 N N . ARG A 1 94 ? 10.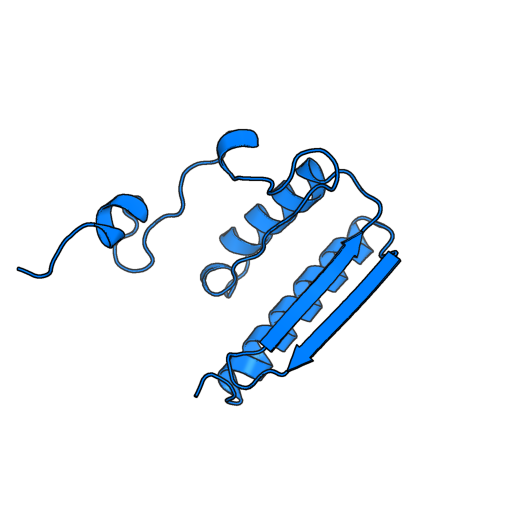716 15.289 2.433 1.00 73.88 94 ARG A N 1
ATOM 757 C CA . ARG A 1 94 ? 11.995 15.845 1.969 1.00 73.88 94 ARG A CA 1
ATOM 758 C C . ARG A 1 94 ? 12.251 15.444 0.517 1.00 73.88 94 ARG A C 1
ATOM 760 O O . ARG A 1 94 ? 11.793 14.394 0.064 1.00 73.88 94 ARG A O 1
ATOM 767 N N . CYS A 1 95 ? 12.943 16.300 -0.217 1.00 76.94 95 CYS A N 1
ATOM 768 C CA . CYS A 1 95 ? 13.324 16.102 -1.601 1.00 76.94 95 CYS A CA 1
ATOM 769 C C . CYS A 1 95 ? 14.322 14.950 -1.707 1.00 76.94 95 CYS A C 1
ATOM 771 O O . CYS A 1 95 ? 15.269 14.863 -0.932 1.00 76.94 95 CYS A O 1
ATOM 773 N N . LEU A 1 96 ? 14.146 14.097 -2.716 1.00 71.50 96 LEU A N 1
ATOM 774 C CA . LEU A 1 96 ? 15.024 12.948 -2.956 1.00 71.50 96 LEU A CA 1
ATOM 775 C C . LEU A 1 96 ? 16.458 13.333 -3.335 1.00 71.50 96 LEU A C 1
ATOM 777 O O . LEU A 1 96 ? 17.348 12.496 -3.221 1.00 71.50 96 LEU A O 1
ATOM 781 N N . LEU A 1 97 ? 16.661 14.552 -3.839 1.00 77.56 97 LEU A N 1
ATOM 782 C CA . LEU A 1 97 ? 17.938 14.996 -4.399 1.00 77.56 97 LEU A CA 1
ATOM 783 C C . LEU A 1 97 ? 18.742 15.870 -3.438 1.00 77.56 97 LEU A C 1
ATOM 785 O O . LEU A 1 97 ? 19.966 15.803 -3.446 1.00 77.56 97 LEU A O 1
ATOM 789 N N . CYS A 1 98 ? 18.067 16.698 -2.642 1.00 79.81 98 CYS A N 1
ATOM 790 C CA . CYS A 1 98 ? 18.722 17.712 -1.815 1.00 79.81 98 CYS A CA 1
ATOM 791 C C . CYS A 1 98 ? 18.236 17.752 -0.364 1.00 79.81 98 CYS A C 1
ATOM 793 O O . CYS A 1 98 ? 18.653 18.638 0.369 1.00 79.81 98 CYS A O 1
ATOM 795 N N . ASP A 1 99 ? 17.346 16.843 0.048 1.00 73.00 99 ASP A N 1
ATOM 796 C CA . ASP A 1 99 ? 16.766 16.776 1.398 1.00 73.00 99 ASP A CA 1
ATOM 797 C C . ASP A 1 99 ? 15.978 18.020 1.878 1.00 73.00 99 ASP A C 1
ATOM 799 O O . ASP A 1 99 ? 15.364 17.985 2.942 1.00 73.00 99 ASP A O 1
ATOM 803 N N . GLU A 1 100 ? 15.870 19.085 1.083 1.00 79.50 100 GLU A N 1
ATOM 804 C CA . GLU A 1 100 ? 14.982 20.224 1.365 1.00 79.50 100 GLU A CA 1
ATOM 805 C C . GLU A 1 100 ? 13.495 19.825 1.314 1.00 79.50 100 GLU A C 1
ATOM 807 O O . GLU A 1 100 ? 13.159 18.807 0.707 1.00 79.50 100 GLU A O 1
ATOM 812 N N . PRO A 1 101 ? 12.551 20.590 1.899 1.00 76.56 101 PRO A N 1
ATOM 813 C CA . PRO A 1 101 ? 11.122 20.309 1.755 1.00 76.56 101 PRO A CA 1
ATOM 814 C C . PRO A 1 101 ? 10.732 20.121 0.280 1.00 76.56 101 PRO A C 1
ATOM 816 O O . PRO A 1 101 ? 10.926 21.011 -0.542 1.00 76.56 101 PRO A O 1
ATOM 819 N N . ALA A 1 102 ? 10.156 18.968 -0.076 1.00 72.25 102 ALA A N 1
ATOM 820 C CA . ALA A 1 102 ? 9.925 18.568 -1.468 1.00 72.25 102 ALA A CA 1
ATOM 821 C C . ALA A 1 102 ? 9.048 19.561 -2.252 1.00 72.25 102 ALA A C 1
ATOM 823 O O . ALA A 1 102 ? 9.194 19.685 -3.468 1.00 72.25 102 ALA A O 1
ATOM 824 N N . HIS A 1 103 ? 8.173 20.306 -1.563 1.00 70.81 103 HIS A N 1
ATOM 825 C CA . HIS A 1 103 ? 7.370 21.361 -2.186 1.00 70.81 103 HIS A CA 1
ATOM 826 C C . HIS A 1 103 ? 8.236 22.507 -2.745 1.00 70.81 103 HIS A C 1
ATOM 828 O O . HIS A 1 103 ? 7.861 23.107 -3.748 1.00 70.81 103 HIS A O 1
ATOM 834 N N . ALA 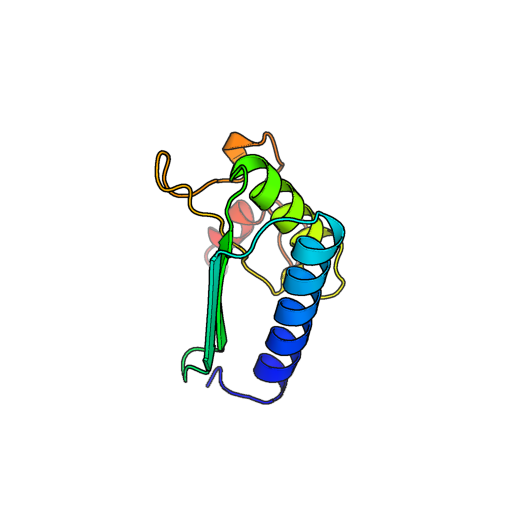A 1 104 ? 9.391 22.789 -2.131 1.00 68.50 104 ALA A N 1
ATOM 835 C CA . ALA A 1 104 ? 10.304 23.843 -2.566 1.00 68.50 104 ALA A CA 1
ATOM 836 C C . ALA A 1 104 ? 10.998 23.477 -3.889 1.00 68.50 104 ALA A C 1
ATOM 838 O O . ALA A 1 104 ? 11.233 24.343 -4.7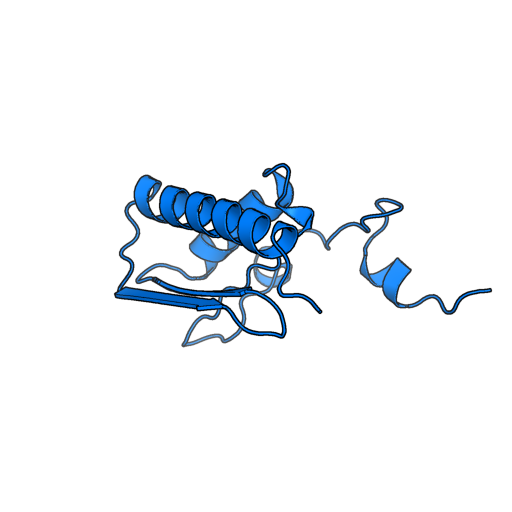27 1.00 68.50 104 ALA A O 1
ATOM 839 N N . CYS A 1 105 ? 11.268 22.187 -4.112 1.00 72.12 105 CYS A N 1
ATOM 840 C CA . CYS A 1 105 ? 11.912 21.699 -5.335 1.00 72.12 105 CYS A CA 1
ATOM 841 C C . CYS A 1 105 ? 10.933 21.495 -6.498 1.00 72.12 105 CYS A C 1
ATOM 843 O O . CYS A 1 105 ? 11.328 21.622 -7.651 1.00 72.12 105 CYS A O 1
ATOM 845 N N . GLY A 1 106 ? 9.659 21.199 -6.223 1.00 62.56 106 GLY A N 1
ATOM 846 C CA . GLY A 1 106 ? 8.634 21.031 -7.262 1.00 62.56 106 GLY A CA 1
ATOM 847 C C . GLY A 1 106 ? 8.189 22.334 -7.942 1.00 62.56 106 GLY A C 1
ATOM 848 O O . GLY A 1 106 ? 7.486 22.273 -8.947 1.00 62.56 106 GLY A O 1
ATOM 849 N N . ALA A 1 107 ? 8.5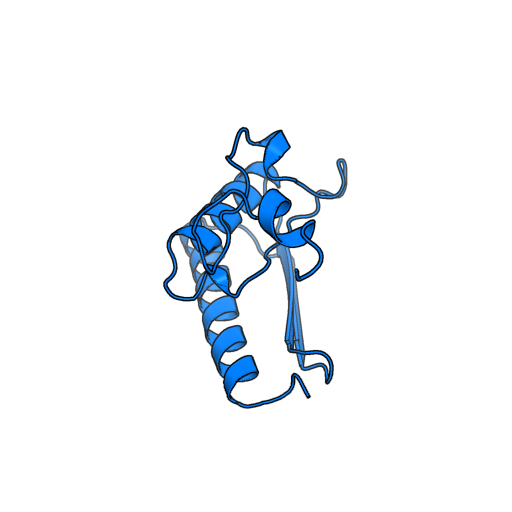83 23.496 -7.404 1.00 57.22 107 ALA A N 1
ATOM 850 C CA . ALA A 1 107 ? 8.143 24.818 -7.856 1.00 57.22 107 ALA A CA 1
ATOM 851 C C . ALA A 1 107 ? 9.229 25.655 -8.561 1.00 57.22 107 ALA A C 1
ATOM 853 O O . ALA A 1 107 ? 8.930 26.760 -9.014 1.00 57.22 107 ALA A O 1
ATOM 854 N N . GLN A 1 108 ? 10.473 25.175 -8.671 1.00 48.59 108 GLN A N 1
ATOM 855 C CA . GLN A 1 108 ? 11.527 25.911 -9.377 1.00 48.59 108 GLN A CA 1
ATOM 856 C C . GLN A 1 108 ? 11.530 25.547 -10.874 1.00 48.59 108 GLN A C 1
ATOM 858 O O . GLN A 1 108 ? 11.810 24.393 -11.207 1.00 48.59 108 GLN A O 1
ATOM 863 N N . PRO A 1 109 ? 11.238 26.484 -11.801 1.00 38.19 109 PRO A N 1
ATOM 864 C CA . PRO A 1 109 ? 11.584 26.279 -13.202 1.00 38.19 109 PRO A CA 1
ATOM 865 C C . PRO A 1 109 ? 13.118 26.183 -13.326 1.00 38.19 109 PRO A C 1
ATOM 867 O O . PRO A 1 109 ? 13.822 26.858 -12.570 1.00 38.19 109 PRO A O 1
ATOM 870 N N . PRO A 1 110 ? 13.655 25.352 -14.239 1.00 45.81 110 PRO A N 1
ATOM 871 C CA . PRO A 1 110 ? 15.096 25.287 -14.460 1.00 45.81 110 PRO A CA 1
ATOM 872 C C . PRO A 1 110 ? 15.616 26.665 -14.897 1.00 45.81 110 PRO A C 1
ATOM 874 O O . PRO A 1 110 ? 15.001 27.315 -15.744 1.00 45.81 110 PRO A O 1
ATOM 877 N N . SER A 1 111 ? 16.720 27.097 -14.283 1.00 49.50 111 SER A N 1
ATOM 878 C CA . SER A 1 111 ? 17.514 28.265 -14.693 1.00 49.50 111 SER A CA 1
ATOM 879 C C . SER A 1 111 ? 18.167 28.050 -16.050 1.00 49.50 111 SER A C 1
ATOM 881 O O . SER A 1 111 ? 18.721 26.937 -16.223 1.00 49.50 111 SER A O 1
#

Radius of gyration: 15.38 Å; chains: 1; bounding box: 35×38×34 Å

Organism: NCBI:txid1134687

Foldseek 3Di:
DQQDPVLVVLVVVVVVLLVVVCVVVVWDFPDKDWDDDPVGIDIDTDTPDDQLVVVVVLVVCLVPPPCSVVDDDWGQDPVPGTDDCVVNVHDADADPPPRHRNVVVVPDDDD

InterPro domains:
  IPR005551 Apo-citrate lyase phosphoribosyl-dephospho-CoA transferase [PF03802] (2-106)
  IPR005551 Apo-citrate lyase phosphoribosyl-dephospho-CoA transferase [TIGR03124] (1-106)